Protein AF-A0A1I7X9E1-F1 (afdb_monomer_lite)

Organism: Heterorhabditis bacteriophora (NCBI:txid37862)

Structure (mmCIF, N/CA/C/O backbone):
data_AF-A0A1I7X9E1-F1
#
_entry.id   AF-A0A1I7X9E1-F1
#
loop_
_atom_site.group_PDB
_atom_site.id
_atom_site.type_symbol
_atom_site.label_atom_id
_atom_site.label_alt_id
_atom_site.label_comp_id
_atom_site.label_asym_id
_atom_site.label_entity_id
_atom_site.label_seq_id
_atom_site.pdbx_PDB_ins_code
_atom_site.Cartn_x
_atom_site.Cartn_y
_atom_site.Cartn_z
_atom_site.occupancy
_atom_site.B_iso_or_equiv
_atom_site.auth_seq_id
_atom_site.auth_comp_id
_atom_site.auth_asym_id
_atom_site.auth_atom_id
_atom_site.pdbx_PDB_model_num
ATOM 1 N N . MET A 1 1 ? -8.585 0.178 10.596 1.00 32.50 1 MET A N 1
ATOM 2 C CA . MET A 1 1 ? -7.571 0.002 9.531 1.00 32.50 1 MET A CA 1
ATOM 3 C C . MET A 1 1 ? -7.683 1.137 8.520 1.00 32.50 1 MET A C 1
ATOM 5 O O . MET A 1 1 ? -8.801 1.488 8.157 1.00 32.50 1 MET A O 1
ATOM 9 N N . LYS A 1 2 ? -6.572 1.774 8.125 1.00 39.38 2 LYS A N 1
ATOM 10 C CA . LYS A 1 2 ? -6.573 2.867 7.131 1.00 39.38 2 LYS A CA 1
ATOM 11 C C . LYS A 1 2 ? -5.936 2.428 5.817 1.00 39.38 2 LYS A C 1
ATOM 13 O O . LYS A 1 2 ? -4.863 1.832 5.845 1.00 39.38 2 LYS A O 1
ATOM 18 N N . ILE A 1 3 ? -6.592 2.724 4.695 1.00 44.91 3 ILE A N 1
ATOM 19 C CA . ILE A 1 3 ? -6.176 2.277 3.359 1.00 44.91 3 ILE A CA 1
ATOM 20 C C . ILE A 1 3 ? -5.763 3.473 2.516 1.00 44.91 3 ILE A C 1
ATOM 22 O O . ILE A 1 3 ? -6.573 4.360 2.268 1.00 44.91 3 ILE A O 1
ATOM 26 N N . LEU A 1 4 ? -4.506 3.499 2.080 1.00 48.16 4 LEU A N 1
ATOM 27 C CA . LEU A 1 4 ? -3.990 4.542 1.196 1.00 48.16 4 LEU A CA 1
ATOM 28 C C . LEU A 1 4 ? -4.017 4.081 -0.247 1.00 48.16 4 LEU A C 1
ATOM 30 O O . LEU A 1 4 ? -3.492 3.013 -0.556 1.00 48.16 4 LEU A O 1
ATOM 34 N N . GLN A 1 5 ? -4.526 4.936 -1.122 1.00 46.41 5 GLN A N 1
ATOM 35 C CA . GLN A 1 5 ? -4.399 4.756 -2.557 1.00 46.41 5 GLN A CA 1
ATOM 36 C C . GLN A 1 5 ? -3.568 5.859 -3.191 1.00 46.41 5 GLN A C 1
ATOM 38 O O . GLN A 1 5 ? -3.749 7.045 -2.915 1.00 46.41 5 GLN A O 1
ATOM 43 N N . ASN A 1 6 ? -2.661 5.456 -4.076 1.00 44.78 6 ASN A N 1
ATOM 44 C CA . ASN A 1 6 ? -1.859 6.362 -4.885 1.00 44.78 6 ASN A CA 1
ATOM 45 C C . ASN A 1 6 ? -2.325 6.305 -6.342 1.00 44.78 6 ASN A C 1
ATOM 47 O O . ASN A 1 6 ? -1.734 5.594 -7.153 1.00 44.78 6 ASN A O 1
ATOM 51 N N . ASN A 1 7 ? -3.331 7.106 -6.695 1.00 46.59 7 ASN A N 1
ATOM 52 C CA . ASN A 1 7 ? -3.695 7.324 -8.093 1.00 46.59 7 ASN A CA 1
ATOM 53 C C . ASN A 1 7 ? -2.992 8.574 -8.645 1.00 46.59 7 ASN A C 1
ATOM 55 O O . ASN A 1 7 ? -3.315 9.712 -8.312 1.00 46.59 7 ASN A O 1
ATOM 59 N N . CYS A 1 8 ? -2.011 8.365 -9.529 1.00 43.16 8 CYS A N 1
ATOM 60 C CA . CYS A 1 8 ? -1.560 9.394 -10.469 1.00 43.16 8 CYS A CA 1
ATOM 61 C C . CYS A 1 8 ? -2.358 9.247 -11.771 1.00 43.16 8 CYS A C 1
ATOM 63 O O . CYS A 1 8 ? -1.954 8.503 -12.663 1.00 43.16 8 CYS A O 1
ATOM 65 N N . TYR A 1 9 ? -3.475 9.967 -11.883 1.00 37.84 9 TYR A N 1
ATOM 66 C CA . TYR A 1 9 ? -4.156 10.213 -13.155 1.00 37.84 9 TYR A CA 1
ATOM 67 C C . TYR A 1 9 ? -4.147 11.721 -13.429 1.00 37.84 9 TYR A C 1
ATOM 69 O O . TYR A 1 9 ? -4.861 12.486 -12.788 1.00 37.84 9 TYR A O 1
ATOM 77 N N . GLN A 1 10 ? -3.323 12.165 -14.383 1.00 41.66 10 GLN A N 1
ATOM 78 C CA . GLN A 1 10 ? -3.430 13.508 -14.957 1.00 41.66 10 GLN A CA 1
ATOM 79 C C . GLN A 1 10 ? -3.637 13.400 -16.466 1.00 41.66 10 GLN A C 1
ATOM 81 O O . GLN A 1 10 ? -2.776 12.952 -17.221 1.00 41.66 10 GLN A O 1
ATOM 86 N N . LYS A 1 11 ? -4.837 13.797 -16.884 1.00 34.28 11 LYS A N 1
ATOM 87 C CA . LYS A 1 11 ? -5.289 13.866 -18.270 1.00 34.28 11 LYS A CA 1
ATOM 88 C C . LYS A 1 11 ? -4.473 14.948 -18.998 1.00 34.28 11 LYS A C 1
ATOM 90 O O . LYS A 1 11 ? -4.596 16.121 -18.668 1.00 34.28 11 LYS A O 1
ATOM 95 N N . GLY A 1 12 ? -3.667 14.558 -19.990 1.00 35.50 12 GLY A N 1
ATOM 96 C CA . GLY A 1 12 ? -3.195 15.476 -21.039 1.00 35.50 12 GLY A CA 1
ATOM 97 C C . GLY A 1 12 ? -1.776 16.055 -20.949 1.00 35.50 12 GLY A C 1
ATOM 98 O O . GLY A 1 12 ? -1.493 16.995 -21.685 1.00 35.50 12 GLY A O 1
ATOM 99 N N . GLN A 1 13 ? -0.857 15.518 -20.139 1.00 36.41 13 GLN A N 1
ATOM 100 C CA . GLN A 1 13 ? 0.548 15.955 -20.182 1.00 36.41 13 GLN A CA 1
ATOM 101 C C . GLN A 1 13 ? 1.508 14.788 -19.918 1.00 36.41 13 GLN A C 1
ATOM 103 O O . GLN A 1 13 ? 1.504 14.205 -18.836 1.00 36.41 13 GLN A O 1
ATOM 108 N N . ILE A 1 14 ? 2.346 14.452 -20.908 1.00 40.12 14 ILE A N 1
ATOM 109 C CA . ILE A 1 14 ? 3.444 13.482 -20.773 1.00 40.12 14 ILE A CA 1
ATOM 110 C C . ILE A 1 14 ? 4.514 14.122 -19.885 1.00 40.12 14 ILE A C 1
ATOM 112 O O . ILE A 1 14 ? 5.508 14.668 -20.352 1.00 40.12 14 ILE A O 1
ATOM 116 N N . THR A 1 15 ? 4.303 14.083 -18.576 1.00 42.56 15 THR A N 1
ATOM 117 C CA . THR A 1 15 ? 5.406 14.136 -17.626 1.00 42.56 15 THR A CA 1
ATOM 118 C C . THR A 1 15 ? 5.604 12.707 -17.156 1.00 42.56 15 THR A C 1
ATOM 120 O O . THR A 1 15 ? 4.705 12.102 -16.578 1.00 42.56 15 THR A O 1
ATOM 123 N N . CYS A 1 16 ? 6.769 12.128 -17.451 1.00 48.53 16 CYS A N 1
ATOM 124 C CA . CYS A 1 16 ? 7.199 10.846 -16.891 1.00 48.53 16 CYS A CA 1
ATOM 125 C C . CYS A 1 16 ? 7.490 11.052 -15.393 1.00 48.53 16 CYS A C 1
ATOM 127 O O . CYS A 1 16 ? 8.634 11.033 -14.939 1.00 48.53 16 CYS A O 1
ATOM 129 N N . ARG A 1 17 ? 6.456 11.402 -14.623 1.00 65.81 17 ARG A N 1
ATOM 130 C CA . ARG A 1 17 ? 6.562 11.713 -13.207 1.00 65.81 17 ARG A CA 1
ATOM 131 C C . ARG A 1 17 ? 6.376 10.406 -12.460 1.00 65.81 17 ARG A C 1
ATOM 133 O O . ARG A 1 17 ? 5.260 9.950 -12.237 1.00 65.81 17 ARG A O 1
ATOM 140 N N . ARG A 1 18 ? 7.504 9.785 -12.122 1.00 76.81 18 ARG A N 1
ATOM 141 C CA . ARG A 1 18 ? 7.538 8.582 -11.286 1.00 76.81 18 ARG A CA 1
ATOM 142 C C . ARG A 1 18 ? 6.786 8.839 -9.984 1.00 76.81 18 ARG A C 1
ATOM 144 O O . ARG A 1 18 ? 6.962 9.898 -9.375 1.00 76.81 18 ARG A O 1
ATOM 151 N N . ALA A 1 19 ? 5.989 7.875 -9.541 1.00 80.69 19 ALA A N 1
ATOM 152 C CA . ALA A 1 19 ? 5.308 7.976 -8.258 1.00 80.69 19 ALA A CA 1
ATOM 153 C C . ALA A 1 19 ? 6.336 7.990 -7.112 1.00 80.69 19 ALA A C 1
ATOM 155 O O . ALA A 1 19 ? 7.313 7.240 -7.124 1.00 80.69 19 ALA A O 1
ATOM 156 N N . SER A 1 20 ? 6.140 8.879 -6.136 1.00 84.31 20 SER A N 1
ATOM 157 C CA . SER A 1 20 ? 7.094 9.075 -5.042 1.00 84.31 20 SER A CA 1
ATOM 158 C C . SER A 1 20 ? 6.835 8.113 -3.886 1.00 84.31 20 SER A C 1
ATOM 160 O O . SER A 1 20 ? 5.882 8.298 -3.128 1.00 84.31 20 SER A O 1
ATOM 162 N N . VAL A 1 21 ? 7.717 7.128 -3.693 1.00 89.69 21 VAL A N 1
ATOM 163 C CA . VAL A 1 21 ? 7.607 6.175 -2.568 1.00 89.69 21 VAL A CA 1
ATOM 164 C C . VAL A 1 21 ? 7.861 6.859 -1.222 1.00 89.69 21 VAL A C 1
ATOM 166 O O . VAL A 1 21 ? 7.298 6.461 -0.206 1.00 89.69 21 VAL A O 1
ATOM 169 N N . THR A 1 22 ? 8.640 7.943 -1.196 1.00 88.81 22 THR A N 1
ATOM 170 C CA . THR A 1 22 ? 8.908 8.716 0.028 1.00 88.81 22 THR A CA 1
ATOM 171 C C . THR A 1 22 ? 7.631 9.302 0.627 1.00 88.81 22 THR A C 1
ATOM 173 O O . THR A 1 22 ? 7.466 9.292 1.845 1.00 88.81 22 THR A O 1
ATOM 176 N N . GLY A 1 23 ? 6.710 9.782 -0.219 1.00 89.06 23 GLY A N 1
ATOM 177 C CA . GLY A 1 23 ? 5.416 10.295 0.236 1.00 89.06 23 GLY A CA 1
ATOM 178 C C . GLY A 1 23 ? 4.604 9.205 0.929 1.00 89.06 23 GLY A C 1
ATOM 179 O O . GLY A 1 23 ? 4.164 9.388 2.061 1.00 89.06 23 GLY A O 1
ATOM 180 N N . LEU A 1 24 ? 4.509 8.034 0.294 1.00 90.44 24 LEU A N 1
ATOM 181 C CA . LEU A 1 24 ? 3.840 6.870 0.866 1.00 90.44 24 LEU A CA 1
ATOM 182 C C . LEU A 1 24 ? 4.455 6.456 2.213 1.00 90.44 24 LEU A C 1
ATOM 184 O O . LEU A 1 24 ? 3.732 6.266 3.189 1.00 90.44 24 LEU A O 1
ATOM 188 N N . LEU A 1 25 ? 5.787 6.382 2.289 1.00 92.38 25 LEU A N 1
ATOM 189 C CA . LEU A 1 25 ? 6.500 6.009 3.511 1.00 92.38 25 LEU A CA 1
ATOM 190 C C . LEU A 1 25 ? 6.207 6.969 4.671 1.00 92.38 25 LEU A C 1
ATOM 192 O O . LEU A 1 25 ? 6.042 6.527 5.806 1.00 92.38 25 LEU A O 1
ATOM 196 N N . MET A 1 26 ? 6.135 8.274 4.403 1.00 92.69 26 MET A N 1
ATOM 197 C CA . MET A 1 26 ? 5.832 9.273 5.432 1.00 92.69 26 MET A CA 1
ATOM 198 C C . MET A 1 26 ? 4.425 9.094 6.002 1.00 92.69 26 MET A C 1
ATOM 200 O O . MET A 1 26 ? 4.254 9.176 7.219 1.00 92.69 26 MET A O 1
ATOM 204 N N . VAL A 1 27 ? 3.438 8.804 5.151 1.00 92.19 27 VAL A N 1
ATOM 205 C CA . VAL A 1 27 ? 2.058 8.583 5.599 1.00 92.19 27 VAL A CA 1
ATOM 206 C C . VAL A 1 27 ? 1.932 7.266 6.369 1.00 92.19 27 VAL A C 1
ATOM 208 O O . VAL A 1 27 ? 1.369 7.258 7.463 1.00 92.19 27 VAL A O 1
ATOM 211 N N . LEU A 1 28 ? 2.523 6.175 5.867 1.00 94.12 28 LEU A N 1
ATOM 212 C CA . LEU A 1 28 ? 2.567 4.896 6.587 1.00 94.12 28 LEU A CA 1
ATOM 213 C C . LEU A 1 28 ? 3.221 5.062 7.964 1.00 94.12 28 LEU A C 1
ATOM 215 O O . LEU A 1 28 ? 2.659 4.657 8.978 1.00 94.12 28 L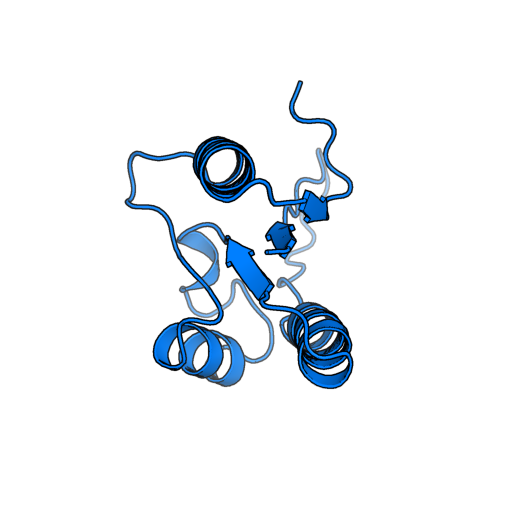EU A O 1
ATOM 219 N N . ARG A 1 29 ? 4.376 5.739 8.023 1.00 94.31 29 ARG A N 1
ATOM 220 C CA . ARG A 1 29 ? 5.088 6.019 9.278 1.00 94.31 29 ARG A CA 1
ATOM 221 C C . ARG A 1 29 ? 4.242 6.828 10.254 1.00 94.31 29 ARG A C 1
ATOM 223 O O . ARG A 1 29 ? 4.334 6.583 11.452 1.00 94.31 29 ARG A O 1
ATOM 230 N N . PHE A 1 30 ? 3.473 7.804 9.774 1.00 95.38 30 PHE A N 1
ATOM 231 C CA . PHE A 1 30 ? 2.592 8.594 10.630 1.00 95.38 30 PHE A CA 1
ATOM 232 C C . PHE A 1 30 ? 1.549 7.708 11.317 1.00 95.38 30 PHE A C 1
ATOM 234 O O . PHE A 1 30 ? 1.416 7.785 12.534 1.00 95.38 30 PHE A O 1
ATOM 241 N N . PHE A 1 31 ? 0.862 6.834 10.580 1.00 95.62 31 PHE A N 1
ATOM 242 C CA . PHE A 1 31 ? -0.158 5.960 11.167 1.00 95.62 31 PHE A CA 1
ATOM 243 C C . PHE A 1 31 ? 0.431 4.904 12.098 1.00 95.62 31 PHE A C 1
ATOM 245 O O . PHE A 1 31 ? -0.032 4.788 13.229 1.00 95.62 31 PHE A O 1
ATOM 252 N N . LEU A 1 32 ? 1.513 4.244 11.683 1.00 93.94 32 LEU A N 1
ATOM 253 C CA . LEU A 1 32 ? 2.198 3.258 12.521 1.00 93.94 32 LEU A CA 1
ATOM 254 C C . LEU A 1 32 ? 2.698 3.861 13.842 1.00 93.94 32 LEU A C 1
ATOM 256 O O . LEU A 1 32 ? 2.629 3.217 14.878 1.00 93.94 32 LEU A O 1
ATOM 260 N N . LYS A 1 33 ? 3.183 5.111 13.832 1.00 96.62 33 LYS A N 1
ATOM 261 C CA . LYS A 1 33 ? 3.632 5.802 15.055 1.00 96.62 33 LYS A CA 1
ATOM 262 C C . LYS A 1 33 ? 2.510 6.189 16.016 1.00 96.62 33 LYS A C 1
ATOM 264 O O . LYS A 1 33 ? 2.809 6.521 17.156 1.00 96.62 33 LYS A O 1
ATOM 269 N N . ASN A 1 34 ? 1.274 6.238 15.535 1.00 95.94 34 ASN A N 1
ATOM 270 C CA . ASN A 1 34 ? 0.100 6.573 16.332 1.00 95.94 34 ASN A CA 1
ATOM 271 C C . ASN A 1 34 ? -0.747 5.317 16.610 1.00 95.94 34 ASN A C 1
ATOM 273 O O . ASN A 1 34 ? -1.957 5.433 16.769 1.00 95.94 34 ASN A O 1
ATOM 277 N N . ASP A 1 35 ? -0.120 4.136 16.608 1.00 95.44 35 ASP A N 1
ATOM 278 C CA . ASP A 1 35 ? -0.742 2.839 16.906 1.00 95.44 35 ASP A CA 1
ATOM 279 C C . ASP A 1 35 ? -1.951 2.495 16.015 1.00 95.44 35 ASP A C 1
ATOM 281 O O . ASP A 1 35 ? -2.892 1.825 16.437 1.00 95.44 35 ASP A O 1
ATOM 285 N N . PHE A 1 36 ? -1.935 2.947 14.755 1.00 92.88 36 PHE A N 1
ATOM 286 C CA . PHE A 1 36 ? -2.935 2.558 13.763 1.00 92.88 36 PHE A CA 1
ATOM 287 C C . PHE A 1 36 ? -2.420 1.450 12.846 1.00 92.88 36 PHE A C 1
ATOM 289 O O . PHE A 1 36 ? -1.361 1.587 12.227 1.00 92.88 36 PHE A O 1
ATOM 296 N N . ASP A 1 37 ? -3.263 0.441 12.628 1.00 92.56 37 ASP A N 1
ATOM 297 C CA . ASP A 1 37 ? -3.092 -0.509 11.531 1.00 92.56 37 ASP A CA 1
ATOM 298 C C . ASP A 1 37 ? -3.367 0.173 10.188 1.00 92.56 37 ASP A C 1
ATOM 300 O O . ASP A 1 37 ? -4.446 0.739 9.941 1.00 92.56 37 ASP A O 1
ATOM 304 N N . VAL A 1 38 ? -2.377 0.109 9.303 1.00 94.00 38 VAL A N 1
ATOM 305 C CA . VAL A 1 38 ? -2.399 0.764 7.998 1.00 94.00 38 VAL A CA 1
ATOM 306 C C . VAL A 1 38 ? -1.885 -0.184 6.927 1.00 94.00 38 VAL A C 1
ATOM 308 O O . VAL A 1 38 ? -0.870 -0.854 7.109 1.00 94.00 38 VAL A O 1
ATOM 311 N N . ILE A 1 39 ? -2.572 -0.189 5.790 1.00 94.81 39 ILE A N 1
ATOM 312 C CA . ILE A 1 39 ? -2.082 -0.805 4.562 1.00 94.81 39 ILE A CA 1
ATOM 313 C C . ILE A 1 39 ? -2.196 0.203 3.425 1.00 94.81 39 ILE A C 1
ATOM 315 O O . ILE A 1 39 ? -3.062 1.079 3.415 1.00 94.81 39 ILE A O 1
ATOM 319 N N . ALA A 1 40 ? -1.320 0.086 2.445 1.00 94.00 40 ALA A N 1
ATOM 320 C CA . ALA A 1 40 ? -1.450 0.801 1.191 1.00 94.00 40 ALA A CA 1
ATOM 321 C C . ALA A 1 40 ? -1.873 -0.169 0.097 1.00 94.00 40 ALA A C 1
ATOM 323 O O . ALA A 1 40 ? -1.360 -1.281 0.021 1.00 94.00 40 ALA A O 1
ATOM 324 N N . ILE A 1 41 ? -2.786 0.261 -0.762 1.00 93.06 41 ILE A N 1
ATOM 325 C CA . ILE A 1 41 ? -3.216 -0.501 -1.928 1.00 93.06 41 ILE A CA 1
ATOM 326 C C . ILE A 1 41 ? -2.741 0.249 -3.161 1.00 93.06 41 ILE A C 1
ATOM 328 O O . ILE A 1 41 ? -2.879 1.469 -3.265 1.00 93.06 41 ILE A O 1
ATOM 332 N N . SER A 1 42 ? -2.089 -0.476 -4.063 1.00 89.56 42 SER A N 1
ATOM 333 C CA . SER A 1 42 ? -1.397 0.121 -5.197 1.00 89.56 42 SER A CA 1
ATOM 334 C C . SER A 1 42 ? -1.513 -0.752 -6.438 1.00 89.56 42 SER A C 1
ATOM 336 O O . SER A 1 42 ? -1.525 -1.974 -6.352 1.00 89.56 42 SER A O 1
ATOM 338 N N . GLN A 1 43 ? -1.562 -0.132 -7.614 1.00 86.38 43 GLN A N 1
ATOM 339 C CA . GLN A 1 43 ? -1.656 -0.852 -8.884 1.00 86.38 43 GLN A CA 1
ATOM 340 C C . GLN A 1 43 ? -0.372 -1.616 -9.213 1.00 86.38 43 GLN A C 1
ATOM 342 O O . GLN A 1 43 ? 0.739 -1.139 -8.961 1.00 86.38 43 GLN A O 1
ATOM 347 N N . HIS A 1 44 ? -0.523 -2.738 -9.924 1.00 85.56 44 HIS A N 1
ATOM 348 C CA . HIS A 1 44 ? 0.598 -3.570 -10.371 1.00 85.56 44 HIS A CA 1
ATOM 349 C C . HIS A 1 44 ? 1.647 -2.785 -11.170 1.00 85.56 44 HIS A C 1
ATOM 351 O O . HIS A 1 44 ? 2.832 -3.089 -11.099 1.00 85.56 44 HIS A O 1
ATOM 357 N N . LYS A 1 45 ? 1.266 -1.717 -11.885 1.00 84.69 45 LYS A N 1
ATOM 358 C CA . LYS A 1 45 ? 2.230 -0.892 -12.632 1.00 84.69 45 LYS A CA 1
ATOM 359 C C . LYS A 1 45 ? 3.350 -0.313 -11.752 1.00 84.69 45 LYS A C 1
ATOM 361 O O . LYS A 1 45 ? 4.450 -0.087 -12.239 1.00 84.69 45 LYS A O 1
ATOM 366 N N . TYR A 1 46 ? 3.102 -0.104 -10.459 1.00 86.12 46 TYR A N 1
ATOM 367 C CA . TYR A 1 46 ? 4.081 0.471 -9.535 1.00 86.12 46 TYR A CA 1
ATOM 368 C C . TYR A 1 46 ? 5.113 -0.537 -9.008 1.00 86.12 46 TYR A C 1
ATOM 370 O O . TYR A 1 46 ? 6.010 -0.150 -8.260 1.00 86.12 46 TYR A O 1
ATOM 378 N N . THR A 1 47 ? 5.033 -1.805 -9.423 1.00 85.50 47 THR A N 1
ATOM 379 C CA . THR A 1 47 ? 6.063 -2.818 -9.143 1.00 85.50 47 THR A CA 1
ATOM 380 C C . THR A 1 47 ? 7.206 -2.797 -10.162 1.00 85.50 47 THR A C 1
ATOM 382 O O . THR A 1 47 ? 8.280 -3.336 -9.891 1.00 85.50 47 THR A O 1
ATOM 385 N N . PHE A 1 48 ? 7.009 -2.149 -11.317 1.00 83.75 48 PHE A N 1
ATOM 386 C CA . PHE A 1 48 ? 7.994 -2.111 -12.394 1.00 83.75 48 PHE A CA 1
ATOM 387 C C . PHE A 1 48 ? 9.024 -0.989 -12.221 1.00 83.75 48 PHE A C 1
ATOM 389 O O . PHE A 1 48 ? 8.713 0.135 -11.804 1.00 83.75 48 PHE A O 1
ATOM 396 N N . ASP A 1 49 ? 10.260 -1.283 -12.628 1.00 79.19 49 ASP A N 1
ATOM 397 C CA . ASP A 1 49 ? 11.332 -0.295 -12.672 1.00 79.19 49 ASP A CA 1
ATOM 398 C C . ASP A 1 49 ? 10.962 0.875 -13.593 1.00 79.19 49 ASP A C 1
ATOM 400 O O . ASP A 1 49 ? 10.426 0.714 -14.688 1.00 79.19 49 ASP A O 1
ATOM 404 N N . GLY A 1 50 ? 11.237 2.091 -13.122 1.00 81.00 50 GLY A N 1
ATOM 405 C CA . GLY A 1 50 ? 10.947 3.320 -13.859 1.00 81.00 50 GLY A CA 1
ATOM 406 C C . GLY A 1 50 ? 9.564 3.928 -13.613 1.00 81.00 50 GLY A C 1
ATOM 407 O O . GLY A 1 50 ? 9.379 5.076 -14.006 1.00 81.00 50 GLY A O 1
ATOM 408 N N . GLN A 1 51 ? 8.643 3.242 -12.920 1.00 85.31 51 GLN A N 1
ATOM 409 C CA . GLN A 1 51 ? 7.314 3.779 -12.562 1.00 85.31 51 GLN A CA 1
ATOM 410 C C . GLN A 1 51 ? 7.288 4.485 -11.199 1.00 85.31 51 GLN A C 1
ATOM 412 O O . GLN A 1 51 ? 6.470 5.377 -10.964 1.00 85.31 51 GLN A O 1
ATOM 417 N N . VAL A 1 52 ? 8.219 4.133 -10.311 1.00 86.44 52 VAL A N 1
ATOM 418 C CA . VAL A 1 52 ? 8.349 4.701 -8.964 1.00 86.44 52 VAL A CA 1
ATOM 419 C C . VAL A 1 52 ? 9.754 5.250 -8.720 1.00 86.44 52 VAL A C 1
ATOM 421 O O . VAL A 1 52 ? 10.739 4.784 -9.299 1.00 86.44 52 VAL A O 1
ATOM 424 N N . THR A 1 53 ? 9.871 6.256 -7.854 1.00 86.56 53 THR A N 1
ATOM 425 C CA . THR A 1 53 ? 11.161 6.622 -7.262 1.00 86.56 53 THR A CA 1
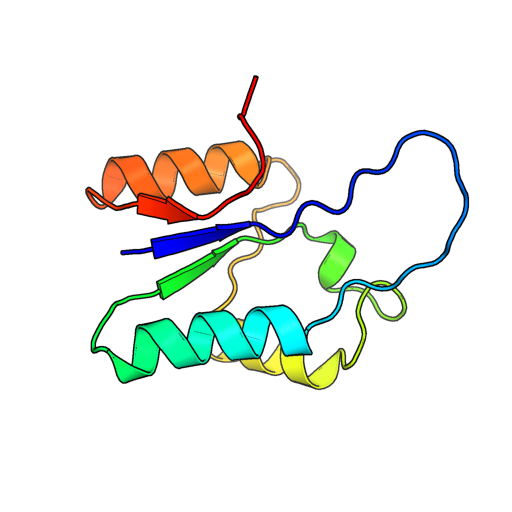ATOM 426 C C . THR A 1 53 ? 11.489 5.637 -6.145 1.00 86.56 53 THR A C 1
ATOM 428 O O . THR A 1 53 ? 10.600 5.204 -5.425 1.00 86.56 53 THR A O 1
ATOM 431 N N . HIS A 1 54 ? 12.763 5.272 -5.983 1.00 87.88 54 HIS A N 1
ATOM 432 C CA . HIS A 1 54 ? 13.204 4.367 -4.911 1.00 87.88 54 HIS A CA 1
ATOM 433 C C . HIS A 1 54 ? 12.493 2.997 -4.916 1.00 87.88 54 HIS A C 1
ATOM 435 O O . HIS A 1 54 ? 11.930 2.574 -3.909 1.00 87.88 54 HIS A O 1
ATOM 441 N N . ILE A 1 55 ? 12.561 2.268 -6.038 1.00 89.50 55 ILE A N 1
ATOM 442 C CA . ILE A 1 55 ? 11.942 0.935 -6.190 1.00 89.50 55 ILE A CA 1
ATOM 443 C C . ILE A 1 55 ? 12.298 -0.045 -5.060 1.00 89.50 55 ILE A C 1
ATOM 445 O O . ILE A 1 55 ? 11.459 -0.841 -4.648 1.00 89.50 55 ILE A O 1
ATOM 449 N N . PHE A 1 56 ? 13.512 0.034 -4.507 1.00 91.19 56 PHE A N 1
ATOM 450 C CA . PHE A 1 56 ? 13.929 -0.808 -3.383 1.00 91.19 56 PHE A CA 1
ATOM 451 C C . PHE A 1 56 ? 13.022 -0.624 -2.155 1.00 91.19 56 PHE A C 1
ATOM 453 O O . PHE A 1 56 ? 12.711 -1.593 -1.469 1.00 91.19 56 PHE A O 1
ATOM 460 N N . ALA A 1 57 ? 12.573 0.608 -1.893 1.00 91.38 57 ALA A N 1
ATOM 461 C CA . ALA A 1 57 ? 11.692 0.917 -0.777 1.00 91.38 57 ALA A CA 1
ATOM 462 C C . ALA A 1 57 ? 10.284 0.378 -1.044 1.00 91.38 57 ALA A C 1
ATOM 464 O O . ALA A 1 57 ? 9.684 -0.201 -0.147 1.00 91.38 57 ALA A O 1
ATOM 465 N N . MET A 1 58 ? 9.794 0.484 -2.284 1.00 91.19 58 MET A N 1
ATOM 466 C CA . MET A 1 58 ? 8.520 -0.119 -2.686 1.00 91.19 58 MET A CA 1
ATOM 467 C C . MET A 1 58 ? 8.541 -1.639 -2.485 1.00 91.19 58 MET A C 1
ATOM 469 O O . MET A 1 58 ? 7.650 -2.179 -1.837 1.00 91.19 58 MET A O 1
ATOM 473 N N . LYS A 1 59 ? 9.594 -2.318 -2.964 1.00 92.19 59 LYS A N 1
ATOM 474 C CA . LYS A 1 59 ? 9.794 -3.763 -2.761 1.00 92.19 59 LYS A CA 1
ATOM 475 C C . LYS A 1 59 ? 9.799 -4.123 -1.279 1.00 92.19 59 LYS A C 1
ATOM 477 O O . LYS A 1 59 ? 9.050 -4.995 -0.862 1.00 92.19 59 LYS A O 1
ATOM 482 N N . ARG A 1 60 ? 10.544 -3.371 -0.465 1.00 93.94 60 ARG A N 1
ATOM 483 C CA . ARG A 1 60 ? 10.597 -3.611 0.978 1.00 93.94 60 ARG A CA 1
ATOM 484 C C . ARG A 1 60 ? 9.242 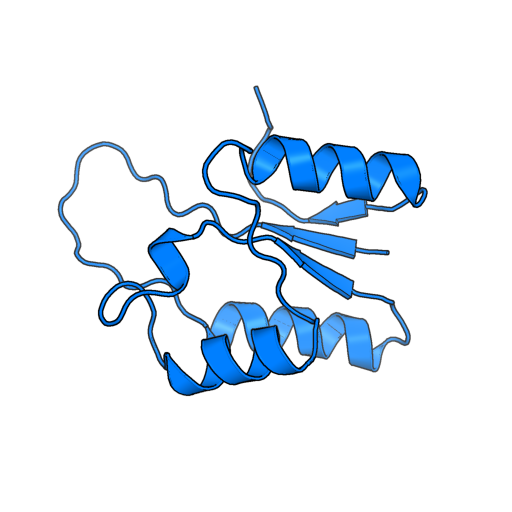-3.434 1.668 1.00 93.94 60 ARG A C 1
ATOM 486 O O . ARG A 1 60 ? 8.933 -4.203 2.568 1.00 93.94 60 ARG A O 1
ATOM 493 N N . LEU A 1 61 ? 8.447 -2.439 1.270 1.00 93.31 61 LEU A N 1
ATOM 494 C CA . LEU A 1 61 ? 7.105 -2.228 1.820 1.00 93.31 61 LEU A CA 1
ATOM 495 C C . LEU A 1 61 ? 6.142 -3.364 1.446 1.00 93.31 61 LEU A C 1
ATOM 497 O O . LEU A 1 61 ? 5.323 -3.746 2.279 1.00 93.31 61 LEU A O 1
ATOM 501 N N . MET A 1 62 ? 6.266 -3.925 0.238 1.00 93.00 62 MET A N 1
ATOM 502 C CA . MET A 1 62 ? 5.509 -5.114 -0.174 1.00 93.00 62 MET A CA 1
ATOM 503 C C . MET A 1 62 ? 5.916 -6.347 0.642 1.00 93.00 62 MET A C 1
ATOM 505 O O . MET A 1 62 ? 5.048 -7.015 1.192 1.00 93.00 62 MET A O 1
ATOM 509 N N . ASP A 1 63 ? 7.219 -6.595 0.817 1.00 94.38 63 ASP A N 1
ATOM 510 C CA . ASP A 1 63 ? 7.724 -7.723 1.623 1.00 94.38 63 ASP A CA 1
ATOM 511 C C . ASP A 1 63 ? 7.260 -7.656 3.089 1.00 94.38 63 ASP A C 1
ATOM 513 O O . ASP A 1 63 ? 7.109 -8.676 3.756 1.00 94.38 63 ASP A O 1
ATOM 517 N N . MET A 1 64 ? 7.056 -6.441 3.605 1.00 93.75 64 MET A N 1
ATOM 518 C CA . MET A 1 64 ? 6.554 -6.192 4.959 1.00 93.75 64 MET A CA 1
ATOM 519 C C . MET A 1 64 ? 5.024 -6.283 5.069 1.00 93.75 64 MET A C 1
ATOM 521 O O . MET A 1 64 ? 4.496 -6.095 6.161 1.00 93.75 64 MET A O 1
ATOM 525 N N . GLY A 1 65 ? 4.305 -6.515 3.967 1.00 92.88 65 GLY A N 1
ATOM 526 C CA . GLY A 1 65 ? 2.839 -6.531 3.943 1.00 92.88 65 GLY A CA 1
ATOM 527 C C . GLY A 1 65 ? 2.191 -5.154 4.134 1.00 92.88 65 GLY A C 1
ATOM 528 O O . GLY A 1 65 ? 0.989 -5.066 4.362 1.00 92.88 65 GLY A O 1
ATOM 529 N N . LEU A 1 66 ? 2.966 -4.067 4.037 1.00 93.38 66 LEU A N 1
ATOM 530 C CA . LEU A 1 66 ? 2.465 -2.692 4.170 1.00 93.38 66 LEU A CA 1
ATOM 531 C C . LEU A 1 66 ? 1.913 -2.140 2.852 1.00 93.38 66 LEU A C 1
ATOM 533 O O . LEU A 1 66 ? 1.227 -1.118 2.852 1.00 93.38 66 LEU A O 1
ATOM 537 N N . VAL A 1 67 ? 2.226 -2.794 1.733 1.00 94.12 67 VAL A N 1
ATOM 538 C CA . VAL A 1 67 ? 1.677 -2.501 0.410 1.00 94.12 67 VAL A CA 1
ATOM 539 C C . VAL A 1 67 ? 1.107 -3.781 -0.185 1.00 94.12 67 VAL A C 1
ATOM 541 O O . VAL A 1 67 ? 1.822 -4.770 -0.318 1.00 94.12 67 VAL A O 1
ATOM 544 N N . VAL A 1 68 ? -0.158 -3.728 -0.590 1.00 92.19 68 VAL A N 1
ATOM 545 C CA . VAL A 1 68 ? -0.875 -4.799 -1.281 1.00 92.19 68 VAL A CA 1
ATOM 546 C C . VAL A 1 68 ? -1.088 -4.392 -2.735 1.00 92.19 68 VAL A C 1
ATOM 548 O O . VAL A 1 68 ? -1.519 -3.274 -3.030 1.00 92.19 68 VAL A O 1
ATOM 551 N N . ILE A 1 69 ? -0.778 -5.314 -3.641 1.00 88.50 69 ILE A N 1
ATOM 552 C CA . ILE A 1 69 ? -1.035 -5.174 -5.071 1.00 88.50 69 ILE A CA 1
ATOM 553 C C . ILE A 1 69 ? -2.224 -6.082 -5.411 1.00 88.50 69 ILE A C 1
ATOM 555 O O . ILE A 1 69 ? -2.132 -7.277 -5.133 1.00 88.50 69 ILE A O 1
ATOM 559 N N . PRO A 1 70 ? -3.327 -5.554 -5.972 1.00 84.75 70 PRO A N 1
ATOM 560 C CA . PRO A 1 70 ? -4.424 -6.383 -6.452 1.00 84.75 70 PRO A CA 1
ATOM 561 C C . PRO A 1 70 ? -3.948 -7.323 -7.559 1.00 84.75 70 PRO A C 1
ATOM 563 O O . PRO A 1 70 ? -3.074 -6.963 -8.355 1.00 84.75 70 PRO A O 1
ATOM 566 N N . ASP A 1 71 ? -4.583 -8.487 -7.663 1.00 81.25 71 ASP A N 1
ATOM 567 C CA . ASP A 1 71 ? -4.419 -9.350 -8.830 1.00 81.25 71 ASP A CA 1
ATOM 568 C C . ASP A 1 71 ? -4.796 -8.602 -10.117 1.00 81.25 71 ASP A C 1
ATOM 570 O O . ASP A 1 71 ? -5.644 -7.710 -10.110 1.00 81.25 71 ASP A O 1
ATOM 574 N N . ASN A 1 72 ? -4.199 -8.996 -11.248 1.00 68.38 72 ASN A N 1
ATOM 575 C CA . ASN A 1 72 ? -4.278 -8.289 -12.541 1.00 68.38 72 ASN A CA 1
ATOM 576 C C . ASN A 1 72 ? -5.698 -8.044 -13.097 1.00 68.38 72 ASN A C 1
ATOM 578 O O . ASN A 1 72 ? -5.847 -7.336 -14.092 1.00 68.38 72 ASN A O 1
ATOM 582 N N . HIS A 1 73 ? -6.733 -8.623 -12.490 1.00 76.50 73 HIS A N 1
ATOM 583 C CA . HIS A 1 73 ? -8.133 -8.464 -12.885 1.00 76.50 73 HIS A CA 1
ATOM 584 C C . HIS A 1 73 ? -8.958 -7.608 -11.915 1.00 76.50 73 HIS A C 1
ATOM 586 O O . HIS A 1 73 ? -10.127 -7.351 -12.189 1.00 76.50 73 HIS A O 1
ATOM 592 N N . CYS A 1 74 ? -8.372 -7.163 -10.801 1.00 78.81 74 CYS A N 1
ATOM 593 C CA . CYS A 1 74 ? -9.043 -6.352 -9.796 1.00 78.81 74 CYS A CA 1
ATOM 594 C C . CYS A 1 74 ? -8.563 -4.898 -9.860 1.00 78.81 74 CYS A C 1
ATOM 596 O O . CYS A 1 74 ? -7.365 -4.617 -9.925 1.00 78.81 74 CYS A O 1
ATOM 598 N N . HIS A 1 75 ? -9.512 -3.963 -9.835 1.00 85.44 75 HIS A N 1
ATOM 599 C CA . HIS A 1 75 ? -9.203 -2.546 -9.691 1.00 85.44 75 HIS A CA 1
ATOM 600 C C . HIS A 1 75 ? -8.794 -2.254 -8.245 1.00 85.44 75 HIS A C 1
ATOM 602 O O . HIS A 1 75 ? -9.461 -2.677 -7.301 1.00 85.44 75 HIS A O 1
ATOM 608 N N . ASP A 1 76 ? -7.715 -1.497 -8.068 1.00 87.62 76 ASP A N 1
ATOM 609 C CA . ASP A 1 76 ? -7.222 -1.084 -6.755 1.00 87.62 76 ASP A CA 1
ATOM 610 C C . ASP A 1 76 ? -8.262 -0.297 -5.954 1.00 87.62 76 ASP A C 1
ATOM 612 O O . ASP A 1 76 ? -8.312 -0.447 -4.735 1.00 87.62 76 ASP A O 1
ATOM 616 N N . ASP A 1 77 ? -9.109 0.486 -6.629 1.00 90.50 77 ASP A N 1
ATOM 617 C CA . ASP A 1 77 ? -10.242 1.219 -6.039 1.00 90.50 77 ASP A CA 1
ATOM 618 C C . ASP A 1 77 ? -11.270 0.284 -5.414 1.00 90.50 77 ASP A C 1
ATOM 620 O O . ASP A 1 77 ? -11.669 0.472 -4.264 1.00 90.50 77 ASP A O 1
ATOM 624 N N . VAL A 1 78 ? -11.637 -0.777 -6.133 1.00 91.25 78 VAL A N 1
ATOM 625 C CA . VAL A 1 78 ? -12.579 -1.781 -5.632 1.00 91.25 78 VAL A CA 1
ATOM 626 C C . VAL A 1 78 ? -11.987 -2.493 -4.422 1.00 91.25 78 VAL A C 1
ATOM 628 O O . VAL A 1 78 ? -12.644 -2.569 -3.386 1.00 91.25 78 VAL A O 1
ATOM 631 N N . LEU A 1 79 ? -10.725 -2.929 -4.509 1.00 91.38 79 LEU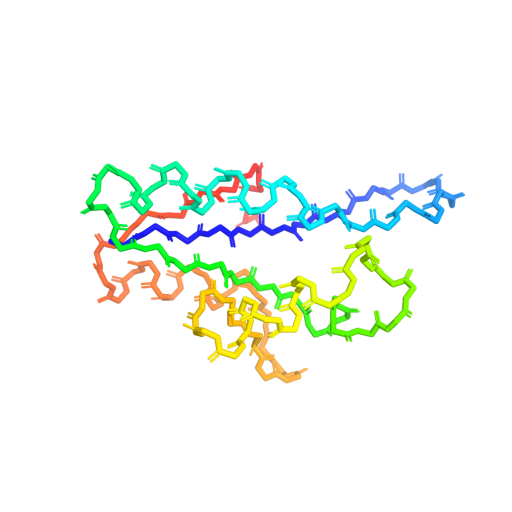 A N 1
ATOM 632 C CA . LEU A 1 79 ? -10.055 -3.603 -3.396 1.00 91.38 79 LEU A CA 1
ATOM 633 C C . LEU A 1 79 ? -9.939 -2.696 -2.161 1.00 91.38 79 LEU A C 1
ATOM 635 O O . LEU A 1 79 ? -10.111 -3.158 -1.036 1.00 91.38 79 LEU A O 1
ATOM 639 N N . ALA A 1 80 ? -9.668 -1.402 -2.351 1.00 91.81 80 ALA A N 1
ATOM 640 C CA . ALA A 1 80 ? -9.586 -0.444 -1.255 1.00 91.81 80 ALA A CA 1
ATOM 641 C C . ALA A 1 80 ? -10.920 -0.222 -0.553 1.00 91.81 80 ALA A C 1
ATOM 643 O O . ALA A 1 80 ? -10.965 -0.205 0.680 1.00 91.81 80 ALA A O 1
ATOM 644 N N . LEU A 1 81 ? -11.998 -0.086 -1.319 1.00 93.38 81 LEU A N 1
ATOM 645 C CA . LEU A 1 81 ? -13.336 0.074 -0.766 1.00 93.38 81 LEU A CA 1
ATOM 646 C C . LEU A 1 81 ? -13.810 -1.205 -0.070 1.00 93.38 81 LEU A C 1
ATOM 648 O O . LEU A 1 81 ? -14.333 -1.131 1.040 1.00 93.38 81 LEU A O 1
ATOM 652 N N . GLU A 1 82 ? -13.574 -2.374 -0.667 1.00 93.06 82 GLU A N 1
ATOM 653 C CA . GLU A 1 82 ? -13.940 -3.668 -0.087 1.00 93.06 82 GLU A CA 1
ATOM 654 C C . GLU A 1 82 ? -13.181 -3.948 1.214 1.00 93.06 82 GLU A C 1
ATOM 656 O O . GLU A 1 82 ? -13.785 -4.337 2.216 1.00 93.06 82 GLU A O 1
ATOM 661 N N . ALA A 1 83 ? -11.870 -3.699 1.242 1.00 91.56 83 ALA A N 1
ATOM 662 C CA . ALA A 1 83 ? -11.066 -3.902 2.441 1.00 91.56 83 ALA A CA 1
ATOM 663 C C . ALA A 1 83 ? -11.452 -2.918 3.557 1.00 91.56 83 ALA A C 1
ATOM 665 O O . ALA A 1 83 ? -11.513 -3.315 4.722 1.00 91.56 83 ALA A O 1
ATOM 666 N N . ALA A 1 84 ? -11.773 -1.661 3.231 1.00 93.31 84 ALA A N 1
ATOM 667 C CA . ALA A 1 84 ? -12.291 -0.716 4.220 1.00 93.31 84 ALA A CA 1
ATOM 668 C C . ALA A 1 84 ? -13.649 -1.170 4.755 1.00 93.31 84 ALA A C 1
ATOM 670 O O . ALA A 1 84 ? -13.838 -1.212 5.964 1.00 93.31 84 ALA A O 1
ATOM 671 N N . HIS A 1 85 ? -14.563 -1.575 3.875 1.00 95.44 85 HIS A N 1
ATOM 672 C CA . HIS A 1 85 ? -15.880 -2.056 4.274 1.00 95.44 85 HIS A CA 1
ATOM 673 C C . HIS A 1 85 ? -15.795 -3.291 5.182 1.00 95.44 85 HIS A C 1
ATOM 675 O O . HIS A 1 85 ? -16.411 -3.326 6.242 1.00 95.44 85 HIS A O 1
ATOM 681 N N . THR A 1 86 ? -14.977 -4.274 4.805 1.00 95.81 86 THR A N 1
ATOM 682 C CA . THR A 1 86 ? -14.825 -5.543 5.535 1.00 95.81 86 THR A CA 1
ATOM 683 C C . THR A 1 86 ? -14.215 -5.356 6.924 1.00 95.81 86 THR A C 1
ATOM 685 O O . THR A 1 86 ? -14.504 -6.121 7.840 1.00 95.81 86 THR A O 1
ATOM 688 N N . THR A 1 87 ? -13.359 -4.347 7.093 1.00 93.62 87 THR A N 1
ATOM 689 C CA . THR A 1 87 ? -12.603 -4.124 8.336 1.00 93.62 87 THR A CA 1
ATOM 690 C C . THR A 1 87 ? -13.161 -2.999 9.202 1.00 93.62 87 THR A C 1
ATOM 692 O O . THR A 1 87 ? -12.506 -2.616 10.172 1.00 93.62 87 THR A O 1
ATOM 695 N N . ASP A 1 88 ? -14.326 -2.447 8.841 1.00 94.88 88 ASP A N 1
ATOM 696 C CA . ASP A 1 88 ? -14.854 -1.198 9.413 1.00 94.88 88 ASP A CA 1
ATOM 697 C C . ASP A 1 88 ? -13.775 -0.089 9.446 1.00 94.88 88 ASP A C 1
ATOM 699 O O . ASP A 1 88 ? -13.531 0.620 10.425 1.00 94.88 88 ASP A O 1
ATOM 703 N N . GLY A 1 89 ? -13.006 -0.040 8.359 1.00 93.75 89 GLY A N 1
ATOM 704 C CA . GLY A 1 89 ? -11.852 0.816 8.158 1.00 93.75 89 GLY A CA 1
ATOM 705 C C . GLY A 1 89 ? -12.190 2.126 7.454 1.00 93.75 89 GLY A C 1
ATOM 706 O O . GLY A 1 89 ? -13.322 2.406 7.071 1.00 93.75 89 GLY A O 1
ATOM 707 N N . VAL A 1 90 ? -11.160 2.946 7.246 1.00 93.62 90 VAL A N 1
ATOM 708 C CA . VAL A 1 90 ? -11.279 4.242 6.564 1.00 93.62 90 VAL A CA 1
ATOM 709 C C . VAL A 1 90 ? -10.318 4.293 5.383 1.00 93.62 90 VAL A C 1
ATOM 711 O O . VAL A 1 90 ? -9.122 4.046 5.537 1.00 93.62 90 VAL A O 1
ATOM 714 N N . VAL A 1 91 ? -10.815 4.670 4.207 1.00 93.56 91 VAL A N 1
ATOM 715 C CA . VAL A 1 91 ? -9.961 4.951 3.046 1.00 93.56 91 VAL A CA 1
ATOM 716 C C . VAL A 1 91 ? -9.444 6.384 3.126 1.00 93.56 91 VAL A C 1
ATOM 718 O O . VAL A 1 91 ? -10.190 7.322 3.399 1.00 93.56 91 VAL A O 1
ATOM 721 N N . ILE A 1 92 ? -8.150 6.556 2.877 1.00 91.88 92 ILE A N 1
ATOM 722 C CA . ILE A 1 92 ? -7.493 7.847 2.714 1.00 91.88 92 ILE A CA 1
ATOM 723 C C . ILE A 1 92 ? -7.072 7.954 1.251 1.00 91.88 92 ILE A C 1
ATOM 725 O O . ILE A 1 92 ? -6.076 7.373 0.821 1.00 91.88 92 ILE A O 1
ATOM 729 N N . SER A 1 93 ? -7.848 8.716 0.493 1.00 90.19 93 SER A N 1
ATOM 730 C CA . SER A 1 93 ? -7.587 9.034 -0.906 1.00 90.19 93 SER A CA 1
ATOM 731 C C . SER A 1 93 ? -8.112 10.434 -1.209 1.00 90.19 93 SER A C 1
ATOM 733 O O . SER A 1 93 ? -9.024 10.920 -0.541 1.00 90.19 93 SER A O 1
ATOM 735 N N . ASN A 1 94 ? -7.528 11.083 -2.214 1.00 88.94 94 ASN A N 1
ATOM 736 C CA . ASN A 1 94 ? -8.105 12.295 -2.802 1.00 88.94 94 ASN A CA 1
ATOM 737 C C . ASN A 1 94 ? -9.138 11.966 -3.892 1.00 88.94 94 ASN A C 1
ATOM 739 O O . ASN A 1 94 ? -9.817 12.870 -4.378 1.00 88.94 94 ASN A O 1
ATOM 743 N N . ASP A 1 95 ? -9.212 10.701 -4.312 1.00 87.56 95 ASP A N 1
ATOM 744 C CA . ASP A 1 95 ? -10.194 10.230 -5.280 1.00 87.56 95 ASP A CA 1
ATOM 745 C C . ASP A 1 95 ? -11.598 10.191 -4.657 1.00 87.56 95 ASP A C 1
ATOM 747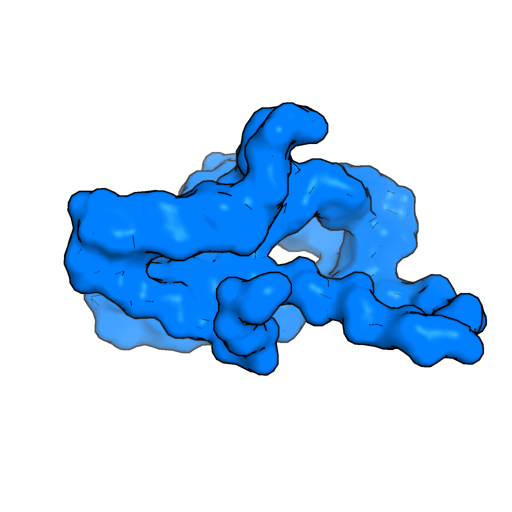 O O . ASP A 1 95 ? -11.758 9.964 -3.457 1.00 87.56 95 ASP A O 1
ATOM 751 N N . GLN A 1 96 ? -12.614 10.445 -5.480 1.00 87.88 96 GLN A N 1
ATOM 752 C CA . GLN A 1 96 ? -14.023 10.402 -5.088 1.00 87.88 96 GLN A CA 1
ATOM 753 C C . GLN A 1 96 ? -14.723 9.102 -5.496 1.00 87.88 96 GLN A C 1
ATOM 755 O O . GLN A 1 96 ? -15.899 8.963 -5.168 1.00 87.88 96 GLN A O 1
ATOM 760 N N . PHE A 1 97 ? -14.044 8.182 -6.191 1.00 85.81 97 PHE A N 1
ATOM 761 C CA . PHE A 1 97 ? -14.583 6.858 -6.538 1.00 85.81 97 PHE A CA 1
ATOM 762 C C . PHE A 1 97 ? -15.937 6.911 -7.268 1.00 85.81 97 PHE A C 1
ATOM 764 O O . PHE A 1 97 ? -16.884 6.227 -6.878 1.00 85.81 97 PHE A O 1
ATOM 771 N N . LYS A 1 98 ? -16.050 7.778 -8.282 1.00 80.50 98 LYS A N 1
ATOM 772 C CA . LYS A 1 98 ? -17.289 7.988 -9.050 1.00 80.50 98 LYS A CA 1
ATOM 773 C C . LYS A 1 98 ? -17.420 7.064 -10.248 1.00 80.50 98 LYS A C 1
ATOM 775 O O . LYS A 1 98 ? -16.396 6.853 -10.932 1.00 80.50 98 LYS A O 1
#

Foldseek 3Di:
DEEEEDDDDDPDDPDLDAAEVVVVVVVLVVQVVVVHDAAYEYEPVNCDPSNHDPNVSVVVCVVVRRYDYDDPVDDSLVVQVVVCVVVVHYYDDPDPSD

Secondary structure (DSSP, 8-state):
-EEEE-----TT------EEHHHHHHHHHHHHHTT--EEEE--GGGGSTTTEESHHHHHHHHHTTSEE---TTS-HHHHHHHHHHHTT-EEE-S----

Sequence (98 aa):
MKILQNNCYQKGQITCRRASVTGLLMVLRFFLKNDFDVIAISQHKYTFDGQVTHIFAMKRLMDMGLVVIPDNHCHDDVLALEAAHTTDGVVISNDQFK

pLDDT: mean 81.57, std 18.65, range [32.5, 96.62]

Radius of gyration: 13.28 Å; chains: 1; bounding box: 31×25×38 Å

InterPro domains:
  IPR021869 Ribonucl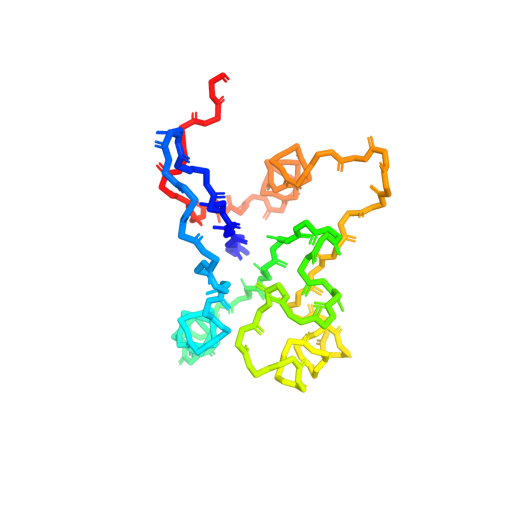ease Zc3h12a-like, NYN domain [PF11977] (18-98)